Protein AF-A0A6F8ZIN2-F1 (afdb_monomer_lite)

Organism: NCBI:txid2707344

Foldseek 3Di:
DDDDPPWDKFWQFLVLLVLQLVLLVVCCVQCVPDVLSVVSVVVNVPDDPPGTDIDTPVRLVSLLVSLCVSLVCLCPGPPDDNVSSVSSNVSSVVSVCSRVVSDPPDDPPPPPDDDDDDD

Secondary structure (DSSP, 8-state):
-EEETTEEEEEEEHHHHHHHHHHHHHHTTTSTT-HHHHHHHHHHHT--TTSEEEEEHHHHHHHHHHHHHHHHHHHH-TTS-HHHHHHHHHHHHHHHHHHHHSS--------S-------

pLDDT: mean 76.66, std 15.25, range [34.97, 92.62]

Radius of gyration: 17.79 Å; chains: 1; bounding box: 47×36×5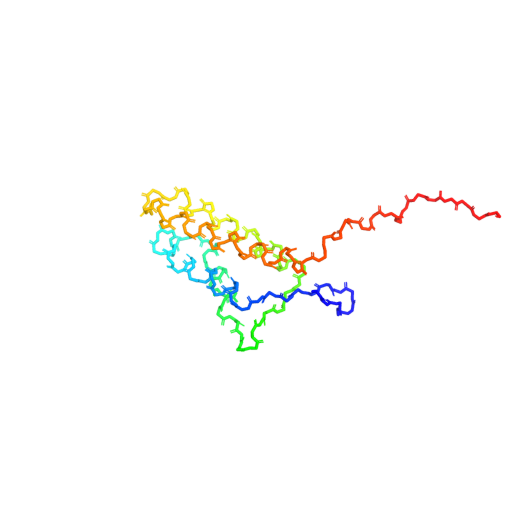8 Å

Sequence (119 aa):
MRWMGTERWWFVPASALRALGEASQILAPVIPKDPTVGRIRELTTGVDWHGSVCLRGRELEALILDAGELARLALASPRLEARSAASLAYQARQLLLVVMEDAPLWMPADADDASLPSS

Structure (mmCIF, N/CA/C/O backbone):
data_AF-A0A6F8ZIN2-F1
#
_entry.id   AF-A0A6F8ZIN2-F1
#
loop_
_atom_site.group_PDB
_atom_site.id
_atom_site.type_symbol
_atom_site.label_atom_id
_atom_site.label_alt_id
_atom_site.label_comp_id
_atom_site.label_asym_id
_atom_site.label_entity_id
_atom_site.label_seq_id
_atom_site.pdbx_PDB_ins_code
_atom_site.Cartn_x
_atom_site.Cartn_y
_atom_site.Cartn_z
_atom_site.occupancy
_atom_site.B_iso_or_equiv
_atom_site.auth_seq_id
_atom_site.auth_comp_id
_atom_site.auth_asym_id
_atom_site.auth_atom_id
_atom_site.pdbx_PDB_model_num
ATOM 1 N N . MET A 1 1 ? -3.662 -11.296 -13.334 1.00 65.56 1 MET A N 1
ATOM 2 C CA . MET A 1 1 ? -5.142 -11.211 -13.207 1.00 65.56 1 MET A CA 1
ATOM 3 C C . MET A 1 1 ? -5.806 -12.559 -13.510 1.00 65.56 1 MET A C 1
ATOM 5 O O . MET A 1 1 ? -5.330 -13.257 -14.399 1.00 65.56 1 MET A O 1
ATOM 9 N N . ARG A 1 2 ? -6.899 -12.925 -12.820 1.00 67.31 2 ARG A N 1
ATOM 10 C CA . ARG A 1 2 ? -7.820 -14.016 -13.214 1.00 67.31 2 ARG A CA 1
ATOM 11 C C . ARG A 1 2 ? -9.278 -13.564 -13.085 1.00 67.31 2 ARG A C 1
ATOM 13 O O . ARG A 1 2 ? -9.599 -12.769 -12.206 1.00 67.31 2 ARG A O 1
ATOM 20 N N . TRP A 1 3 ? -10.148 -14.086 -13.942 1.00 70.94 3 TRP A N 1
ATOM 21 C CA . TRP A 1 3 ? -11.597 -13.910 -13.831 1.00 70.94 3 TRP A CA 1
ATOM 22 C C . TRP A 1 3 ? -12.196 -15.048 -12.999 1.00 70.94 3 TRP A C 1
ATOM 24 O O . TRP A 1 3 ? -11.874 -16.213 -13.237 1.00 70.94 3 TRP A O 1
ATOM 34 N N . MET A 1 4 ? -13.055 -14.718 -12.031 1.00 66.12 4 MET A N 1
ATOM 35 C CA . MET A 1 4 ? -13.861 -15.690 -11.279 1.00 66.12 4 MET A CA 1
ATOM 36 C C . MET A 1 4 ? -15.317 -15.215 -11.297 1.00 66.12 4 MET A C 1
ATOM 38 O O . MET A 1 4 ? -15.697 -14.314 -10.553 1.00 66.12 4 MET A O 1
ATOM 42 N N . GLY A 1 5 ? -16.119 -15.777 -12.206 1.00 80.81 5 GLY A N 1
ATOM 43 C CA . GLY A 1 5 ? -17.447 -15.244 -12.523 1.00 80.81 5 GLY A CA 1
ATOM 44 C C . GLY A 1 5 ? -17.349 -13.901 -13.256 1.00 80.81 5 GLY A C 1
ATOM 45 O O . GLY A 1 5 ? -16.582 -13.774 -14.208 1.00 80.81 5 GLY A O 1
ATOM 46 N N . THR A 1 6 ? -18.108 -12.901 -12.803 1.00 78.56 6 THR A N 1
ATOM 47 C CA . THR A 1 6 ? -18.065 -11.519 -13.321 1.00 78.56 6 THR A CA 1
ATOM 48 C C . THR A 1 6 ? -17.028 -10.642 -12.613 1.00 78.56 6 THR A C 1
ATOM 50 O O . THR A 1 6 ? -16.819 -9.493 -13.002 1.00 78.56 6 THR A O 1
ATOM 53 N N . GLU A 1 7 ? -16.367 -11.160 -11.573 1.00 70.81 7 GLU A N 1
ATOM 54 C CA . GLU A 1 7 ? -15.404 -10.399 -10.783 1.00 70.81 7 GLU A CA 1
ATOM 55 C C . GLU A 1 7 ? -13.967 -10.600 -11.286 1.00 70.81 7 GLU A C 1
ATOM 57 O O . GLU A 1 7 ? -13.516 -11.716 -11.575 1.00 70.81 7 GLU A O 1
ATOM 62 N N . ARG A 1 8 ? -13.221 -9.489 -11.343 1.00 75.31 8 ARG A N 1
ATOM 63 C CA . ARG A 1 8 ? -11.786 -9.472 -11.648 1.00 75.31 8 ARG A CA 1
ATOM 64 C C . ARG A 1 8 ? -10.970 -9.604 -10.373 1.00 75.31 8 ARG A C 1
ATOM 66 O O . ARG A 1 8 ? -11.117 -8.792 -9.454 1.00 75.31 8 ARG A O 1
A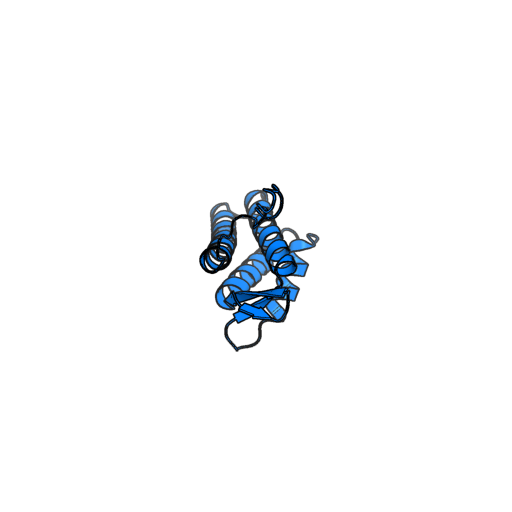TOM 73 N N . TRP A 1 9 ? -10.065 -10.574 -10.385 1.00 80.75 9 TRP A N 1
ATOM 74 C CA . TRP A 1 9 ? -9.168 -10.871 -9.283 1.00 80.75 9 TRP A CA 1
ATOM 75 C C . TRP A 1 9 ? -7.703 -10.677 -9.662 1.00 80.75 9 TRP A C 1
ATOM 77 O O . TRP A 1 9 ? -7.251 -10.965 -10.780 1.00 80.75 9 TRP A O 1
ATOM 87 N N . TRP A 1 10 ? -6.957 -10.189 -8.687 1.00 82.75 10 TRP A N 1
ATOM 88 C CA . TRP A 1 10 ? -5.620 -9.652 -8.826 1.00 82.75 10 TRP A CA 1
ATOM 89 C C . TRP A 1 10 ? -4.687 -10.355 -7.864 1.00 82.75 10 TRP A C 1
ATOM 91 O O . TRP A 1 10 ? -4.959 -10.407 -6.672 1.00 82.75 10 TRP A O 1
ATOM 101 N N . PHE A 1 11 ? -3.597 -10.903 -8.389 1.00 82.38 11 PHE A N 1
ATOM 102 C CA . PHE A 1 11 ? -2.595 -11.574 -7.573 1.00 82.38 11 PHE A CA 1
ATOM 103 C C . PHE A 1 11 ? -1.517 -10.558 -7.248 1.00 82.38 11 PHE A C 1
ATOM 105 O O . PHE A 1 11 ? -0.748 -10.185 -8.127 1.00 82.38 11 PHE A O 1
ATOM 112 N N . VAL A 1 12 ? -1.489 -10.098 -6.004 1.00 82.00 12 VAL A N 1
ATOM 113 C CA . VAL A 1 12 ? -0.441 -9.207 -5.515 1.00 82.00 12 VAL A CA 1
ATOM 114 C C . VAL A 1 12 ? 0.638 -10.063 -4.860 1.00 82.00 12 VAL A C 1
ATOM 116 O O . VAL A 1 12 ? 0.320 -10.789 -3.913 1.00 82.00 12 VAL A O 1
ATOM 119 N N . PRO A 1 13 ? 1.899 -10.005 -5.319 1.00 81.81 13 PRO A N 1
ATOM 120 C CA . PRO A 1 13 ? 2.975 -10.769 -4.707 1.00 81.81 13 PRO A CA 1
ATOM 121 C C . PRO A 1 13 ? 3.126 -10.445 -3.219 1.00 81.81 13 PRO A C 1
ATOM 123 O O . PRO A 1 13 ? 3.138 -9.281 -2.808 1.00 81.81 13 PRO A O 1
ATOM 126 N N . ALA A 1 14 ? 3.308 -11.482 -2.403 1.00 81.25 14 ALA A N 1
ATOM 127 C CA . ALA A 1 14 ? 3.524 -11.351 -0.965 1.00 81.25 14 ALA A CA 1
ATOM 128 C C . ALA A 1 14 ? 4.743 -10.475 -0.646 1.00 81.25 14 ALA A C 1
ATOM 130 O O . ALA A 1 14 ? 4.742 -9.763 0.353 1.00 81.25 14 ALA A O 1
ATOM 131 N N . SER A 1 15 ? 5.774 -10.496 -1.496 1.00 82.50 15 SER A N 1
ATOM 132 C CA . SER A 1 15 ? 6.950 -9.626 -1.379 1.00 82.50 15 SER A CA 1
ATOM 133 C C . SER A 1 15 ? 6.585 -8.143 -1.446 1.00 82.50 15 SER A C 1
AT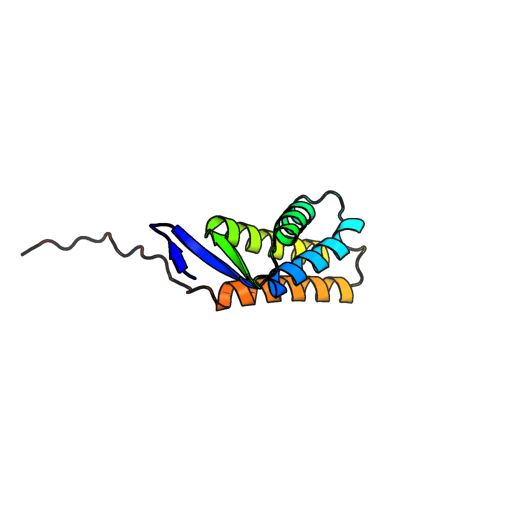OM 135 O O . SER A 1 15 ? 7.096 -7.346 -0.663 1.00 82.50 15 SER A O 1
ATOM 137 N N . ALA A 1 16 ? 5.664 -7.782 -2.335 1.00 81.81 16 ALA A N 1
ATOM 138 C CA . ALA A 1 16 ? 5.235 -6.408 -2.526 1.00 81.81 16 ALA A CA 1
ATOM 139 C C . ALA A 1 16 ? 4.353 -5.934 -1.353 1.00 81.81 16 ALA A C 1
ATOM 141 O O . ALA A 1 16 ? 4.496 -4.810 -0.872 1.00 81.81 16 ALA A O 1
ATOM 142 N N . LEU A 1 17 ? 3.512 -6.824 -0.813 1.00 83.06 17 LEU A N 1
ATOM 143 C CA . LEU A 1 17 ? 2.752 -6.561 0.414 1.00 83.06 17 LEU A CA 1
ATOM 144 C C . LEU A 1 17 ? 3.659 -6.453 1.647 1.00 83.06 17 LEU A C 1
ATOM 146 O O . LEU A 1 17 ? 3.479 -5.552 2.460 1.00 83.06 17 LEU A O 1
ATOM 150 N N . ARG A 1 18 ? 4.680 -7.307 1.778 1.00 82.19 18 ARG A N 1
ATOM 151 C CA . ARG A 1 18 ? 5.665 -7.210 2.870 1.00 82.19 18 ARG A CA 1
ATOM 152 C C . ARG A 1 18 ? 6.406 -5.878 2.856 1.00 82.19 18 ARG A C 1
ATOM 154 O O . ARG A 1 18 ? 6.512 -5.263 3.910 1.00 82.19 18 ARG A O 1
ATOM 161 N N . ALA A 1 19 ? 6.826 -5.400 1.683 1.00 83.69 19 ALA A N 1
ATOM 162 C CA . ALA A 1 19 ? 7.471 -4.093 1.554 1.00 83.69 19 ALA A CA 1
ATOM 163 C C . ALA A 1 19 ? 6.580 -2.950 2.080 1.00 83.69 19 ALA A C 1
ATOM 165 O O . ALA A 1 19 ? 7.063 -2.061 2.778 1.00 83.69 19 ALA A O 1
ATOM 166 N N . LEU A 1 20 ? 5.266 -2.996 1.828 1.00 84.62 20 LEU A N 1
ATOM 167 C CA . LEU A 1 20 ? 4.330 -2.047 2.441 1.00 84.62 20 LEU A CA 1
ATOM 168 C C . LEU A 1 20 ? 4.176 -2.225 3.948 1.00 84.62 20 LEU A C 1
ATOM 170 O O . LEU A 1 20 ? 4.066 -1.235 4.670 1.00 84.62 20 LEU A O 1
ATOM 174 N N . GLY A 1 21 ? 4.120 -3.468 4.423 1.00 86.44 21 GLY A N 1
ATOM 175 C CA . GLY A 1 21 ? 4.024 -3.766 5.849 1.00 86.44 21 GLY A CA 1
ATOM 176 C C . GLY A 1 21 ? 5.223 -3.206 6.614 1.00 86.44 21 GLY A C 1
ATOM 177 O O . GLY A 1 21 ? 5.049 -2.558 7.644 1.00 86.44 21 GLY A O 1
ATOM 178 N N . GLU A 1 22 ? 6.428 -3.381 6.073 1.00 85.88 22 GLU A N 1
ATOM 179 C CA . GLU A 1 22 ? 7.670 -2.806 6.601 1.00 85.88 22 GLU A CA 1
ATOM 180 C C . GLU A 1 22 ? 7.635 -1.273 6.575 1.00 85.88 22 GLU A C 1
ATOM 182 O O . GLU A 1 22 ? 7.909 -0.629 7.592 1.00 85.88 22 GLU A O 1
ATOM 187 N N . ALA A 1 23 ? 7.218 -0.678 5.454 1.00 84.50 23 ALA A N 1
ATOM 188 C CA . ALA A 1 23 ? 7.098 0.772 5.342 1.00 84.50 23 ALA A CA 1
ATOM 189 C C . ALA A 1 23 ? 6.102 1.358 6.360 1.00 84.50 23 ALA A C 1
ATOM 191 O O . ALA A 1 23 ? 6.385 2.365 7.016 1.00 84.50 23 ALA A O 1
ATOM 192 N N . SER A 1 24 ? 4.961 0.690 6.547 1.00 87.12 24 SER A N 1
ATOM 193 C CA . SER A 1 24 ? 3.953 1.039 7.550 1.00 87.12 24 SER A CA 1
ATOM 194 C C . SER A 1 24 ? 4.505 0.940 8.977 1.00 87.12 24 SER A C 1
ATOM 196 O O . SER A 1 24 ? 4.294 1.849 9.779 1.00 87.12 24 SER A O 1
ATOM 198 N N . GLN A 1 25 ? 5.285 -0.097 9.303 1.00 87.31 25 GLN A N 1
ATOM 199 C CA . GLN A 1 25 ? 5.901 -0.249 10.630 1.00 87.31 25 GLN A CA 1
ATOM 200 C C . GLN A 1 25 ? 6.901 0.865 10.957 1.00 87.31 25 GLN A C 1
ATOM 202 O O . GLN A 1 25 ? 6.942 1.330 12.097 1.00 87.31 25 GLN A O 1
ATOM 207 N N . ILE A 1 26 ? 7.671 1.325 9.968 1.00 86.56 26 ILE A N 1
ATOM 208 C CA . ILE A 1 26 ? 8.600 2.452 10.133 1.00 86.56 26 ILE A CA 1
ATOM 209 C C . ILE A 1 26 ? 7.829 3.767 10.345 1.00 86.56 26 ILE A C 1
ATOM 211 O O . ILE A 1 26 ? 8.250 4.613 11.136 1.00 86.56 26 ILE A O 1
ATOM 215 N N . LEU A 1 27 ? 6.684 3.936 9.675 1.00 85.38 27 LEU A N 1
ATOM 216 C CA . LEU A 1 27 ? 5.841 5.130 9.788 1.00 85.38 27 LEU A CA 1
ATOM 217 C C . LEU A 1 27 ? 4.973 5.164 11.049 1.00 85.38 27 LEU A C 1
ATOM 219 O O . LEU A 1 27 ? 4.718 6.247 11.579 1.00 85.38 27 LEU A O 1
ATOM 223 N N . ALA A 1 28 ? 4.549 4.009 11.560 1.00 87.88 28 ALA A N 1
ATOM 224 C CA . ALA A 1 28 ? 3.666 3.886 12.715 1.00 87.88 28 ALA A CA 1
ATOM 225 C C . ALA A 1 28 ? 4.085 4.717 13.949 1.00 87.88 28 ALA A C 1
ATOM 227 O O . ALA A 1 28 ? 3.228 5.414 14.490 1.00 87.88 28 ALA A O 1
ATOM 228 N N . PRO A 1 29 ? 5.355 4.736 14.406 1.00 87.81 29 PRO A N 1
ATOM 229 C CA . PRO A 1 29 ? 5.749 5.581 15.539 1.00 87.81 29 PRO A CA 1
ATOM 230 C C . PRO A 1 29 ? 5.736 7.084 15.212 1.00 87.81 29 PRO A C 1
ATOM 232 O O . PRO A 1 29 ? 5.670 7.915 16.118 1.00 87.81 29 PRO A O 1
ATOM 235 N N . VAL A 1 30 ? 5.797 7.451 13.931 1.00 86.50 30 VAL A N 1
ATOM 236 C CA . VAL A 1 30 ? 5.890 8.843 13.475 1.00 86.50 30 VAL A CA 1
ATOM 237 C C . VAL A 1 30 ? 4.510 9.476 13.293 1.00 86.50 30 VAL A C 1
ATOM 239 O O . VAL A 1 30 ? 4.311 10.634 13.678 1.00 86.50 30 VAL A O 1
ATOM 242 N N . ILE A 1 31 ? 3.562 8.700 12.762 1.00 83.50 31 ILE A N 1
ATOM 243 C CA . ILE A 1 31 ? 2.173 9.087 12.474 1.00 83.50 31 ILE A CA 1
ATOM 244 C C . ILE A 1 31 ? 1.168 8.052 13.030 1.00 83.50 31 ILE A C 1
ATOM 246 O O . ILE A 1 31 ? 0.371 7.480 12.290 1.00 83.50 31 ILE A O 1
ATOM 250 N N . PRO A 1 32 ? 1.145 7.814 14.355 1.00 77.62 32 PRO A N 1
ATOM 251 C CA . PRO A 1 32 ? 0.439 6.678 14.968 1.00 77.62 32 PRO A CA 1
ATOM 252 C C . PRO A 1 32 ? -1.090 6.708 14.862 1.00 77.62 32 PRO A C 1
ATOM 254 O O . PRO A 1 32 ? -1.744 5.727 15.202 1.00 77.62 32 PRO A O 1
ATOM 257 N N . LYS A 1 33 ? -1.676 7.835 14.450 1.00 85.19 33 LYS A N 1
ATOM 258 C CA . LYS A 1 33 ? -3.132 8.011 14.337 1.00 85.19 33 LYS A CA 1
ATOM 259 C C . LYS A 1 33 ? -3.640 7.904 12.902 1.00 85.19 33 LYS A C 1
ATOM 261 O O . LYS A 1 33 ? -4.836 8.077 12.689 1.00 85.19 33 LYS A O 1
ATOM 266 N N . ASP A 1 34 ? -2.755 7.671 11.934 1.00 87.25 34 ASP A N 1
ATOM 267 C CA . ASP A 1 34 ? -3.168 7.599 10.541 1.00 87.25 34 ASP A CA 1
ATOM 268 C C . ASP A 1 34 ? -3.852 6.249 10.241 1.00 87.25 34 ASP A C 1
ATOM 270 O O . ASP A 1 34 ? -3.253 5.191 10.467 1.00 87.25 34 ASP A O 1
ATOM 274 N N . PRO A 1 35 ? -5.104 6.246 9.749 1.00 86.56 35 PRO A N 1
ATOM 275 C CA . PRO A 1 35 ? -5.841 5.011 9.486 1.00 86.56 35 PRO A CA 1
ATOM 276 C C . PRO A 1 35 ? -5.220 4.172 8.359 1.00 86.56 35 PRO A C 1
ATOM 278 O O . PRO A 1 35 ? -5.379 2.951 8.360 1.00 86.56 35 PRO A O 1
ATOM 281 N N . THR A 1 36 ? -4.481 4.790 7.433 1.00 87.62 36 THR A N 1
ATOM 282 C CA . THR A 1 36 ? -3.805 4.118 6.309 1.00 87.62 36 THR A CA 1
ATOM 283 C C . THR A 1 36 ? -2.743 3.143 6.813 1.00 87.62 36 THR A C 1
ATOM 285 O O . THR A 1 36 ? -2.647 2.010 6.338 1.00 87.62 36 THR A O 1
ATOM 288 N N . VAL A 1 37 ? -1.990 3.548 7.844 1.00 85.00 37 VAL A N 1
ATOM 289 C CA . VAL A 1 37 ? -0.979 2.712 8.513 1.00 85.00 37 VAL A CA 1
ATOM 290 C C . VAL A 1 37 ? -1.627 1.447 9.091 1.00 85.00 37 VAL A C 1
ATOM 292 O O . VAL A 1 37 ? -1.110 0.342 8.898 1.00 85.00 37 VAL A O 1
ATOM 295 N N . GLY A 1 38 ? -2.781 1.594 9.755 1.00 85.31 38 GLY A N 1
ATOM 296 C CA . GLY A 1 38 ? -3.550 0.486 10.331 1.00 85.31 38 GLY A CA 1
ATOM 297 C C . GLY A 1 38 ? -4.078 -0.487 9.275 1.00 85.31 38 GLY A C 1
ATOM 298 O O . GLY A 1 38 ? -3.813 -1.686 9.369 1.00 85.31 38 GLY A O 1
ATOM 299 N N . ARG A 1 39 ? -4.735 0.029 8.227 1.00 86.38 39 ARG A N 1
ATOM 300 C CA . ARG A 1 39 ? -5.288 -0.791 7.133 1.00 86.38 39 ARG A CA 1
ATOM 301 C C . ARG A 1 39 ? -4.220 -1.606 6.407 1.00 86.38 39 ARG A C 1
ATOM 303 O O . ARG A 1 39 ? -4.405 -2.801 6.185 1.00 86.38 39 ARG A O 1
ATOM 310 N N . ILE A 1 40 ? -3.077 -0.995 6.087 1.00 85.12 40 ILE A N 1
ATOM 311 C CA . ILE A 1 40 ? -1.969 -1.705 5.428 1.00 85.12 40 ILE A CA 1
ATOM 312 C C . ILE A 1 40 ? -1.390 -2.790 6.336 1.00 85.12 40 ILE A C 1
ATOM 314 O O . ILE A 1 40 ? -1.053 -3.881 5.871 1.00 85.12 40 ILE A O 1
ATOM 318 N N . ARG A 1 41 ? -1.301 -2.538 7.643 1.00 83.56 41 ARG A N 1
ATOM 319 C CA . ARG A 1 41 ? -0.842 -3.553 8.594 1.00 83.56 41 ARG A CA 1
ATOM 320 C C . ARG A 1 41 ? -1.799 -4.746 8.650 1.00 83.56 41 ARG A C 1
ATOM 322 O O . ARG A 1 41 ? -1.341 -5.881 8.594 1.00 83.56 41 ARG A O 1
ATOM 329 N N . GLU A 1 42 ? -3.104 -4.510 8.719 1.00 85.00 42 GLU A N 1
ATOM 330 C CA . GLU A 1 42 ? -4.109 -5.583 8.716 1.00 85.00 42 GLU A CA 1
ATOM 331 C C . GLU A 1 42 ? -4.039 -6.413 7.428 1.00 85.00 42 GLU A C 1
ATOM 333 O O . GLU A 1 42 ? -3.936 -7.642 7.482 1.00 85.00 42 GLU A O 1
ATOM 338 N N . LEU A 1 43 ? -3.975 -5.744 6.273 1.00 78.81 43 LEU A N 1
ATOM 339 C CA . LEU A 1 43 ? -3.871 -6.402 4.971 1.00 78.81 43 LEU A CA 1
ATOM 340 C C . LEU A 1 43 ? -2.619 -7.287 4.862 1.00 78.81 43 LEU A C 1
ATOM 342 O O . LEU A 1 43 ? -2.666 -8.381 4.304 1.00 78.81 43 LEU A O 1
ATOM 346 N N . THR A 1 44 ? -1.497 -6.832 5.420 1.00 77.38 44 THR A N 1
ATOM 347 C CA . THR A 1 44 ? -0.216 -7.553 5.353 1.00 77.38 44 THR A CA 1
ATOM 348 C C . THR A 1 44 ? -0.111 -8.695 6.360 1.00 77.38 44 THR A C 1
ATOM 350 O O . THR A 1 44 ? 0.595 -9.668 6.100 1.00 77.38 44 THR A O 1
ATOM 353 N N . THR A 1 45 ? -0.854 -8.643 7.470 1.00 74.06 45 THR A N 1
ATOM 354 C CA . THR A 1 45 ? -0.953 -9.771 8.416 1.00 74.06 45 THR A CA 1
ATOM 355 C C . THR A 1 45 ? -1.751 -10.959 7.876 1.00 74.06 45 THR A C 1
ATOM 357 O O . THR A 1 45 ? -1.567 -12.072 8.360 1.00 74.06 45 THR A O 1
ATOM 360 N N . GLY A 1 46 ? -2.596 -10.743 6.862 1.00 65.62 46 GLY A N 1
ATOM 361 C CA . GLY A 1 46 ? -3.379 -11.791 6.199 1.00 65.62 46 GLY A CA 1
ATOM 362 C C . GLY A 1 46 ? -2.649 -12.535 5.075 1.00 65.62 46 GLY A C 1
ATOM 363 O O . GLY A 1 46 ? -3.259 -13.380 4.430 1.00 65.62 46 GLY A O 1
ATOM 364 N N . VAL A 1 47 ? -1.375 -12.222 4.812 1.00 67.81 47 VAL A N 1
ATOM 365 C CA . VAL A 1 47 ? -0.592 -12.847 3.735 1.00 67.81 47 VAL A CA 1
ATOM 366 C C . VAL A 1 47 ? -0.135 -14.240 4.174 1.00 67.81 47 VAL A C 1
ATOM 368 O O . VAL A 1 47 ? 0.832 -14.389 4.926 1.00 67.81 47 VAL A O 1
ATOM 371 N N . ASP A 1 48 ? -0.813 -15.274 3.693 1.00 58.25 48 ASP A N 1
ATOM 372 C CA . ASP A 1 48 ? -0.414 -16.665 3.856 1.00 58.25 48 ASP A CA 1
ATOM 373 C C . ASP A 1 48 ? 0.785 -17.035 2.957 1.00 58.25 48 ASP A C 1
ATOM 375 O O . ASP A 1 48 ? 1.134 -16.374 1.977 1.00 58.25 48 ASP A O 1
ATOM 379 N N . TRP A 1 49 ? 1.495 -18.102 3.338 1.00 50.22 49 TRP A N 1
ATOM 380 C CA . TRP A 1 49 ? 2.827 -18.479 2.836 1.00 50.22 49 TRP A CA 1
ATOM 381 C C . TRP A 1 49 ? 2.878 -18.866 1.342 1.00 50.22 49 TRP A C 1
ATOM 383 O O . TRP A 1 49 ? 3.935 -19.252 0.849 1.00 50.22 49 TRP A O 1
ATOM 393 N N . HIS A 1 50 ? 1.761 -18.775 0.614 1.00 56.59 50 HIS A N 1
ATOM 394 C CA . HIS A 1 50 ? 1.619 -19.189 -0.790 1.00 56.59 50 HIS A CA 1
ATOM 395 C C . HIS A 1 50 ? 2.140 -18.150 -1.799 1.00 56.59 50 HIS A C 1
ATOM 397 O O . HIS A 1 50 ? 2.039 -18.344 -3.007 1.00 56.59 50 HIS A O 1
ATOM 403 N N . GLY A 1 51 ? 2.747 -17.063 -1.316 1.00 68.81 51 GLY A N 1
ATOM 404 C CA . GLY A 1 51 ? 3.551 -16.156 -2.137 1.00 68.81 51 GLY A CA 1
ATOM 405 C C . GLY A 1 51 ? 2.777 -15.037 -2.835 1.00 68.81 51 GLY A C 1
ATOM 406 O O . GLY A 1 51 ? 3.428 -14.140 -3.369 1.00 68.81 51 GLY A O 1
ATOM 407 N N . SER A 1 52 ? 1.440 -15.021 -2.760 1.00 75.00 52 SER A N 1
ATOM 408 C CA . SER A 1 52 ? 0.583 -13.955 -3.303 1.00 75.00 52 SER A CA 1
ATOM 409 C C . SER A 1 52 ? -0.742 -13.841 -2.544 1.00 75.00 52 SER A C 1
ATOM 411 O O . SER A 1 52 ? -1.254 -14.846 -2.062 1.00 75.00 52 SER A O 1
ATOM 413 N N . VAL A 1 53 ? -1.336 -12.644 -2.517 1.00 78.94 53 VAL A N 1
ATOM 414 C CA . VAL A 1 53 ? -2.714 -12.405 -2.051 1.00 78.94 53 VAL A CA 1
ATOM 415 C C . VAL A 1 53 ? -3.619 -12.127 -3.241 1.00 78.94 53 VAL A C 1
ATOM 417 O O . VAL A 1 53 ? -3.241 -11.407 -4.166 1.00 78.94 53 VAL A O 1
ATOM 420 N N . CYS A 1 54 ? -4.821 -12.697 -3.210 1.00 80.94 54 CYS A N 1
ATOM 421 C CA . CYS A 1 54 ? -5.842 -12.474 -4.222 1.00 80.94 54 CYS A CA 1
ATOM 422 C C . CYS A 1 54 ? -6.772 -11.334 -3.778 1.00 80.94 54 CYS A C 1
ATOM 424 O O . CYS A 1 54 ? -7.462 -11.469 -2.770 1.00 80.94 54 CYS A O 1
ATOM 426 N N . LEU A 1 55 ? -6.797 -10.227 -4.521 1.00 82.50 55 LEU A N 1
ATOM 427 C CA . LEU A 1 55 ? -7.637 -9.056 -4.249 1.00 82.50 55 LEU A CA 1
ATOM 428 C C . LEU A 1 55 ? -8.653 -8.839 -5.369 1.00 82.50 55 LEU A C 1
ATOM 430 O O . LEU A 1 55 ? -8.348 -9.043 -6.548 1.00 82.50 55 LEU A O 1
ATOM 434 N N . ARG A 1 56 ? -9.851 -8.362 -5.033 1.00 84.81 56 ARG A N 1
ATOM 435 C CA . ARG A 1 56 ? -10.809 -7.848 -6.024 1.00 84.81 56 ARG A CA 1
ATOM 436 C C . ARG A 1 56 ? -10.370 -6.482 -6.540 1.00 84.81 56 ARG A C 1
ATOM 438 O O . ARG A 1 56 ? -9.626 -5.771 -5.874 1.00 84.81 56 ARG A O 1
ATOM 445 N N . GLY A 1 57 ? -10.895 -6.065 -7.695 1.00 83.00 57 GLY A N 1
ATOM 446 C CA . GLY A 1 57 ? -10.562 -4.763 -8.302 1.00 83.00 57 GLY A CA 1
ATOM 447 C C . GLY A 1 57 ? -10.659 -3.566 -7.341 1.00 83.00 57 GLY A C 1
ATOM 448 O O . GLY A 1 57 ? -9.712 -2.798 -7.238 1.00 83.00 57 GLY A O 1
ATOM 449 N N . ARG A 1 58 ? -11.747 -3.460 -6.564 1.00 84.31 58 ARG A N 1
ATOM 450 C CA . ARG A 1 58 ? -11.925 -2.385 -5.565 1.00 84.31 58 ARG A CA 1
ATOM 451 C C . ARG A 1 58 ? -10.936 -2.452 -4.393 1.00 84.31 58 ARG A C 1
ATOM 453 O O . ARG A 1 58 ? -10.561 -1.431 -3.835 1.00 84.31 58 ARG A O 1
ATOM 460 N N . GLU A 1 59 ? -10.538 -3.662 -3.998 1.00 85.56 59 GLU A N 1
ATOM 461 C CA . GLU A 1 59 ? -9.580 -3.888 -2.907 1.00 85.56 59 GLU A CA 1
ATOM 462 C C . GLU A 1 59 ? -8.164 -3.542 -3.380 1.00 85.56 59 GLU A C 1
ATOM 464 O O . GLU A 1 59 ? -7.386 -2.954 -2.634 1.00 85.56 59 GLU A O 1
ATOM 469 N N . LEU A 1 60 ? -7.860 -3.835 -4.648 1.00 84.25 60 LEU A N 1
ATOM 470 C CA . LEU A 1 60 ? -6.621 -3.421 -5.292 1.00 84.25 60 LEU A CA 1
ATOM 471 C C . LEU A 1 60 ? -6.516 -1.896 -5.416 1.00 84.25 60 LEU A C 1
ATOM 473 O O . LEU A 1 60 ? -5.468 -1.328 -5.127 1.00 84.25 60 LEU A O 1
ATOM 477 N N . GLU A 1 61 ? -7.594 -1.231 -5.828 1.00 85.75 61 GLU A N 1
ATOM 478 C CA . GLU A 1 61 ? -7.640 0.230 -5.928 1.00 85.75 61 GLU A CA 1
ATOM 479 C C . GLU A 1 61 ? -7.419 0.893 -4.563 1.00 85.75 61 GLU A C 1
ATOM 481 O O . GLU A 1 61 ? -6.589 1.793 -4.440 1.00 85.75 61 GLU A O 1
ATOM 486 N N . ALA A 1 62 ? -8.084 0.391 -3.517 1.00 87.12 62 ALA A N 1
ATOM 487 C CA . ALA A 1 62 ? -7.865 0.856 -2.151 1.00 87.12 62 ALA A CA 1
ATOM 488 C C . ALA A 1 62 ? -6.404 0.666 -1.706 1.00 87.12 62 ALA A C 1
ATOM 490 O O . ALA A 1 62 ? -5.817 1.581 -1.135 1.00 87.12 62 ALA A O 1
ATOM 491 N N . LEU A 1 63 ? -5.789 -0.478 -2.028 1.00 86.62 63 LEU A N 1
ATOM 492 C CA . LEU A 1 63 ? -4.374 -0.734 -1.746 1.00 86.62 63 LEU A CA 1
ATOM 493 C C . LEU A 1 63 ? -3.445 0.257 -2.465 1.00 86.62 63 LEU A C 1
ATOM 495 O O . LEU A 1 63 ? -2.477 0.731 -1.871 1.00 86.62 63 LEU A O 1
ATOM 499 N N . ILE A 1 64 ? -3.730 0.579 -3.729 1.00 87.31 64 ILE A N 1
ATOM 500 C CA . ILE A 1 64 ? -2.962 1.553 -4.517 1.00 87.31 64 ILE A CA 1
ATOM 501 C C . ILE A 1 64 ? -3.037 2.945 -3.881 1.00 87.31 64 ILE A C 1
ATOM 503 O O . ILE A 1 64 ? -2.010 3.608 -3.709 1.00 87.31 64 ILE A O 1
ATOM 507 N N . LEU A 1 65 ? -4.241 3.376 -3.501 1.00 89.81 65 LEU A N 1
ATOM 508 C CA . LEU A 1 65 ? -4.456 4.667 -2.850 1.00 89.81 65 LEU A CA 1
ATOM 509 C C . LEU A 1 65 ? -3.759 4.728 -1.486 1.00 89.81 65 LEU A C 1
ATOM 511 O O . LEU A 1 65 ? -3.049 5.695 -1.210 1.00 89.81 65 LEU A O 1
ATOM 515 N N . ASP A 1 66 ? -3.882 3.675 -0.676 1.00 90.56 66 ASP A N 1
ATOM 516 C CA . ASP A 1 66 ? -3.236 3.590 0.635 1.00 90.56 66 ASP A CA 1
ATOM 517 C C . ASP A 1 66 ? -1.695 3.586 0.511 1.00 90.56 66 ASP A C 1
ATOM 519 O O . ASP A 1 66 ? -1.001 4.249 1.286 1.00 90.56 66 ASP A O 1
ATOM 523 N N . ALA A 1 67 ? -1.130 2.910 -0.498 1.00 89.25 67 ALA A N 1
ATOM 524 C CA . ALA A 1 67 ? 0.310 2.934 -0.773 1.00 89.25 67 ALA A CA 1
ATOM 525 C C . ALA A 1 67 ? 0.806 4.336 -1.175 1.00 89.25 67 ALA A C 1
ATOM 527 O O . ALA A 1 67 ? 1.844 4.797 -0.688 1.00 89.25 67 ALA A O 1
ATOM 528 N N . GLY A 1 68 ? 0.059 5.029 -2.042 1.00 89.88 68 GLY A N 1
ATOM 529 C CA . GLY A 1 68 ? 0.356 6.409 -2.429 1.00 89.88 68 GLY A CA 1
ATOM 530 C C . GLY A 1 68 ? 0.284 7.375 -1.245 1.00 89.88 68 GLY A C 1
ATOM 531 O O . GLY A 1 68 ? 1.155 8.235 -1.086 1.00 89.88 68 GLY A O 1
ATOM 532 N N . GLU A 1 69 ? -0.704 7.192 -0.371 1.00 91.75 69 GLU A N 1
ATOM 533 C CA . GLU A 1 69 ? -0.871 7.989 0.841 1.00 91.75 69 GLU A CA 1
ATOM 534 C C . GLU A 1 69 ? 0.271 7.756 1.844 1.00 91.75 69 GLU A C 1
ATOM 536 O O . GLU A 1 69 ? 0.831 8.730 2.348 1.00 91.75 69 GLU A O 1
ATOM 541 N N . LEU A 1 70 ? 0.728 6.514 2.059 1.00 88.12 70 LEU A N 1
ATOM 542 C CA . LEU A 1 70 ? 1.928 6.260 2.874 1.00 88.12 70 LEU A CA 1
ATOM 543 C C . LEU A 1 70 ? 3.176 6.951 2.314 1.00 88.12 70 LEU A C 1
ATOM 545 O O . LEU A 1 70 ? 3.947 7.531 3.082 1.00 88.12 70 LEU A O 1
ATOM 549 N N . ALA A 1 71 ? 3.382 6.916 0.993 1.00 90.25 71 ALA A N 1
ATOM 550 C CA . ALA A 1 71 ? 4.506 7.605 0.360 1.00 90.25 71 ALA A CA 1
ATOM 551 C C . ALA A 1 71 ? 4.429 9.121 0.589 1.00 90.25 71 ALA A C 1
ATOM 553 O O . ALA A 1 71 ? 5.427 9.755 0.947 1.00 90.25 71 ALA A O 1
ATOM 554 N N . ARG A 1 72 ? 3.231 9.699 0.438 1.00 91.81 72 ARG A N 1
ATOM 555 C CA . ARG A 1 72 ? 2.974 11.119 0.695 1.00 91.81 72 ARG A CA 1
ATOM 556 C C . ARG A 1 72 ? 3.260 11.482 2.152 1.00 91.81 72 ARG A C 1
ATOM 558 O O . ARG A 1 72 ? 3.945 12.472 2.406 1.00 91.81 72 ARG A O 1
ATOM 565 N N . LEU A 1 73 ? 2.771 10.685 3.098 1.00 89.19 73 LEU A N 1
ATOM 566 C CA . LEU A 1 73 ? 2.972 10.898 4.531 1.00 89.19 73 LEU A CA 1
ATOM 567 C C . LEU A 1 73 ? 4.445 10.769 4.936 1.00 89.19 73 LEU A C 1
ATOM 569 O O . LEU A 1 73 ? 4.928 11.575 5.730 1.00 89.19 73 LEU A O 1
ATOM 573 N N . ALA A 1 74 ? 5.174 9.809 4.361 1.00 88.94 74 ALA A N 1
ATOM 574 C CA . ALA A 1 74 ? 6.609 9.671 4.581 1.00 88.94 74 ALA A CA 1
ATOM 575 C C . ALA A 1 74 ? 7.369 10.930 4.138 1.00 88.94 74 ALA A C 1
ATOM 577 O O . ALA A 1 74 ? 8.165 11.470 4.903 1.00 88.94 74 ALA A O 1
ATOM 578 N N . LEU A 1 75 ? 7.089 11.430 2.932 1.00 90.69 75 LEU A N 1
ATOM 579 C CA . LEU A 1 75 ? 7.752 12.615 2.374 1.00 90.69 75 LEU A CA 1
ATOM 580 C C . LEU A 1 75 ? 7.377 13.915 3.095 1.00 90.69 75 LEU A C 1
ATOM 582 O O . LEU A 1 75 ? 8.204 14.817 3.199 1.00 90.69 75 LEU A O 1
ATOM 586 N N . ALA A 1 76 ? 6.144 14.020 3.590 1.00 91.12 76 ALA A N 1
ATOM 587 C CA . ALA A 1 76 ? 5.673 15.192 4.322 1.00 91.12 76 ALA A CA 1
ATOM 588 C C . ALA A 1 76 ? 6.112 15.206 5.796 1.00 91.12 76 ALA A C 1
ATOM 590 O O . ALA A 1 76 ? 5.940 16.223 6.469 1.00 91.12 76 ALA A O 1
ATOM 591 N N . SER A 1 77 ? 6.638 14.097 6.323 1.00 88.50 77 SER A N 1
ATOM 592 C CA . SER A 1 77 ? 6.971 13.987 7.739 1.00 88.50 77 SER A CA 1
ATOM 593 C C . SER A 1 77 ? 8.310 14.661 8.064 1.00 88.50 77 SER A C 1
ATOM 595 O O . SER A 1 77 ? 9.362 14.131 7.704 1.00 88.50 77 SER A O 1
ATOM 597 N N . PRO A 1 78 ? 8.326 15.758 8.847 1.00 89.62 78 PRO A N 1
ATOM 598 C CA . PRO A 1 78 ? 9.572 16.417 9.248 1.00 89.62 78 PRO A CA 1
ATOM 599 C C . PRO A 1 78 ? 10.363 15.610 10.289 1.00 89.62 78 PRO A C 1
ATOM 601 O O . PRO A 1 78 ? 11.478 15.975 10.645 1.00 89.62 78 PRO A O 1
ATOM 604 N N . ARG A 1 79 ? 9.767 14.537 10.825 1.00 89.88 79 ARG A N 1
ATOM 605 C CA . ARG A 1 79 ? 10.377 13.646 11.821 1.00 89.88 79 ARG A CA 1
ATOM 606 C C . ARG A 1 79 ? 11.169 12.506 11.186 1.00 89.88 79 ARG A C 1
ATOM 608 O O . ARG A 1 79 ? 11.864 11.795 11.904 1.00 89.88 79 ARG A O 1
ATOM 615 N N . LEU A 1 80 ? 11.030 12.299 9.878 1.00 89.81 80 LEU A N 1
ATOM 616 C CA . LEU A 1 80 ? 11.799 11.307 9.140 1.00 89.81 80 LEU A CA 1
ATOM 617 C C . LEU A 1 80 ? 12.999 11.973 8.487 1.00 89.81 8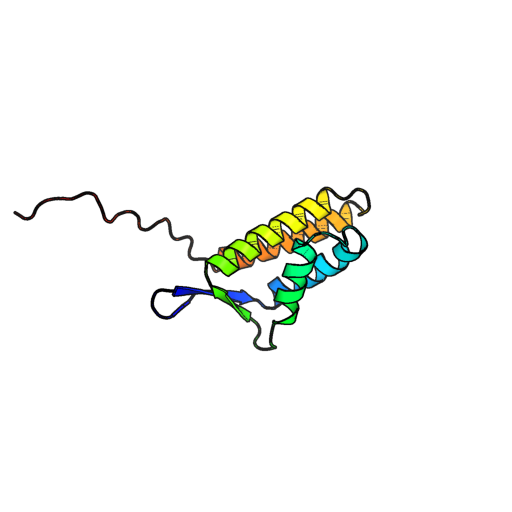0 LEU A C 1
ATOM 619 O O . LEU A 1 80 ? 12.897 13.041 7.889 1.00 89.81 80 LEU A O 1
ATOM 623 N N . GLU A 1 81 ? 14.138 11.294 8.541 1.00 92.62 81 GLU A N 1
ATOM 624 C CA . GLU A 1 81 ? 15.274 11.662 7.708 1.00 92.62 81 GLU A CA 1
ATOM 625 C C . GLU A 1 81 ? 14.885 11.567 6.228 1.00 92.62 81 GLU A C 1
ATOM 627 O O . GLU A 1 81 ? 14.237 10.602 5.809 1.00 92.62 81 GLU A O 1
ATOM 632 N N . ALA A 1 82 ? 15.330 12.528 5.413 1.00 86.88 82 ALA A N 1
ATOM 633 C CA . ALA A 1 82 ? 14.984 12.596 3.991 1.00 86.88 82 ALA A CA 1
ATOM 634 C C . ALA A 1 82 ? 15.312 11.297 3.230 1.00 86.88 82 ALA A C 1
ATOM 636 O O . ALA A 1 82 ? 14.558 10.879 2.353 1.00 86.88 82 ALA A O 1
ATOM 637 N N . ARG A 1 83 ? 16.409 10.615 3.595 1.00 89.69 83 ARG A N 1
ATOM 638 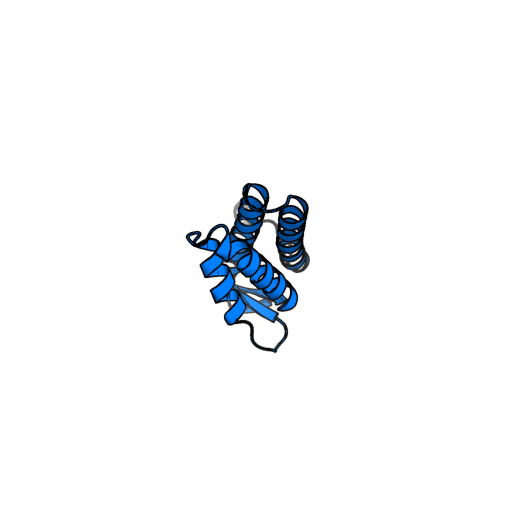C CA . ARG A 1 83 ? 16.794 9.322 3.007 1.00 89.69 83 ARG A CA 1
ATOM 639 C C . ARG A 1 83 ? 15.802 8.213 3.355 1.00 89.69 83 ARG A C 1
ATOM 641 O O . ARG A 1 83 ? 15.428 7.440 2.477 1.00 89.69 83 ARG A O 1
ATOM 648 N N . SER A 1 84 ? 15.369 8.146 4.611 1.00 87.56 84 SER A N 1
ATOM 649 C CA . SER A 1 84 ? 14.378 7.173 5.073 1.00 87.56 84 SER A CA 1
ATOM 650 C C . SER A 1 84 ? 13.021 7.435 4.423 1.00 87.56 84 SER A C 1
ATOM 652 O O . SER A 1 84 ? 12.425 6.511 3.879 1.00 87.56 84 SER A O 1
ATOM 654 N N . ALA A 1 85 ? 12.582 8.697 4.363 1.00 87.38 85 ALA A N 1
ATOM 655 C CA . ALA A 1 85 ? 11.359 9.093 3.664 1.00 87.38 85 ALA A CA 1
ATOM 656 C C . ALA A 1 85 ? 11.391 8.719 2.169 1.00 87.38 85 ALA A C 1
ATOM 658 O O . ALA A 1 85 ? 10.436 8.136 1.655 1.00 87.38 85 ALA A O 1
ATOM 659 N N . ALA A 1 86 ? 12.509 8.980 1.484 1.00 87.38 86 ALA A N 1
ATOM 660 C CA . ALA A 1 86 ? 12.692 8.604 0.084 1.00 87.38 86 ALA A CA 1
ATOM 661 C C . ALA A 1 86 ? 12.706 7.080 -0.121 1.00 87.38 86 ALA A C 1
ATOM 663 O O . ALA A 1 86 ? 12.104 6.587 -1.073 1.00 87.38 86 ALA A O 1
ATOM 664 N N . SER A 1 87 ? 13.347 6.325 0.778 1.00 89.62 87 SER A N 1
ATOM 665 C CA . SER A 1 87 ? 13.362 4.857 0.732 1.00 89.62 87 SER A CA 1
ATOM 666 C C . SER A 1 87 ? 11.960 4.269 0.906 1.00 89.62 87 SER A C 1
ATOM 668 O O . SER A 1 87 ? 11.586 3.350 0.180 1.00 89.62 87 SER A O 1
ATOM 670 N N . LEU A 1 88 ? 11.163 4.822 1.824 1.00 87.25 88 LEU A N 1
ATOM 671 C CA . LEU A 1 88 ? 9.774 4.413 2.046 1.00 87.25 88 LEU A CA 1
ATOM 672 C C . LEU A 1 88 ? 8.894 4.723 0.832 1.00 87.25 88 LEU A C 1
ATOM 674 O O . LEU A 1 88 ? 8.167 3.856 0.351 1.00 87.25 88 LEU A O 1
ATOM 678 N N . ALA A 1 89 ? 9.001 5.938 0.289 1.00 87.19 89 ALA A N 1
ATOM 679 C CA . ALA A 1 89 ? 8.275 6.326 -0.917 1.00 87.19 89 ALA A CA 1
ATOM 680 C C . ALA A 1 89 ? 8.663 5.455 -2.124 1.00 87.19 89 ALA A C 1
ATOM 682 O O . ALA A 1 89 ? 7.808 5.087 -2.931 1.00 87.19 89 ALA A O 1
ATOM 683 N N . TYR A 1 90 ? 9.940 5.078 -2.230 1.00 89.69 90 TYR A N 1
ATOM 684 C CA . TYR A 1 90 ? 10.417 4.152 -3.251 1.00 89.69 90 TYR A CA 1
ATOM 685 C C . TYR A 1 90 ? 9.805 2.756 -3.089 1.00 89.69 90 TYR A C 1
ATOM 687 O O . TYR A 1 90 ? 9.321 2.201 -4.071 1.00 89.69 90 TYR A O 1
ATOM 695 N N . GLN A 1 91 ? 9.767 2.205 -1.872 1.00 85.44 91 GLN A N 1
ATOM 696 C CA . GLN A 1 91 ? 9.142 0.903 -1.604 1.00 85.44 91 GLN A CA 1
ATOM 697 C C . GLN A 1 91 ? 7.645 0.905 -1.942 1.00 85.44 91 GLN A C 1
ATOM 699 O O . GLN A 1 91 ? 7.175 0.005 -2.639 1.00 85.44 91 GLN A O 1
ATOM 704 N N . ALA A 1 92 ? 6.913 1.944 -1.531 1.00 85.00 92 ALA A N 1
ATOM 705 C CA . ALA A 1 92 ? 5.503 2.107 -1.878 1.00 85.00 92 ALA A CA 1
ATOM 706 C C . ALA A 1 92 ? 5.296 2.194 -3.401 1.00 85.00 92 ALA A C 1
ATOM 708 O O . ALA A 1 92 ? 4.428 1.517 -3.949 1.00 85.00 92 ALA A O 1
ATOM 709 N N . ARG A 1 93 ? 6.145 2.951 -4.112 1.00 83.31 93 ARG A N 1
ATOM 710 C CA . ARG A 1 93 ? 6.126 3.021 -5.581 1.00 83.31 93 ARG A CA 1
ATOM 711 C C . ARG A 1 93 ? 6.433 1.674 -6.239 1.00 83.31 93 ARG A C 1
ATOM 713 O O . ARG A 1 93 ? 5.803 1.349 -7.238 1.00 83.31 93 ARG A O 1
ATOM 720 N N . GLN A 1 94 ? 7.391 0.906 -5.724 1.00 82.50 94 GLN A N 1
ATOM 721 C CA . GLN A 1 94 ? 7.732 -0.408 -6.276 1.00 82.50 94 GLN A CA 1
ATOM 722 C C . GLN A 1 94 ? 6.557 -1.384 -6.174 1.00 82.50 94 GLN A C 1
ATOM 724 O O . GLN A 1 94 ? 6.286 -2.094 -7.138 1.00 82.50 94 GLN A O 1
ATOM 729 N N . LEU A 1 95 ? 5.793 -1.359 -5.075 1.00 76.44 95 LEU A N 1
ATOM 730 C CA . LEU A 1 95 ? 4.536 -2.106 -5.018 1.00 76.44 95 LEU A CA 1
ATOM 731 C C . LEU A 1 95 ? 3.573 -1.656 -6.121 1.00 76.44 95 LEU A C 1
ATOM 733 O O . LEU A 1 95 ? 3.009 -2.508 -6.801 1.00 76.44 95 LEU A O 1
ATOM 737 N N . LEU A 1 96 ? 3.358 -0.344 -6.272 1.00 74.88 96 LEU A N 1
ATOM 738 C CA . LEU A 1 96 ? 2.439 0.180 -7.286 1.00 74.88 96 LEU A CA 1
ATOM 739 C C . LEU A 1 96 ? 2.826 -0.308 -8.681 1.00 74.88 96 LEU A C 1
ATOM 741 O O . LEU A 1 96 ? 1.958 -0.716 -9.443 1.00 74.88 96 LEU A O 1
ATOM 745 N N . LEU A 1 97 ? 4.122 -0.308 -8.996 1.00 76.19 97 LEU A N 1
ATOM 746 C CA . LEU A 1 97 ? 4.633 -0.805 -10.270 1.00 76.19 97 LEU A CA 1
ATOM 747 C C . LEU A 1 97 ? 4.377 -2.302 -10.436 1.00 76.19 97 LEU A C 1
ATOM 749 O O . LEU A 1 97 ? 3.798 -2.681 -11.440 1.00 76.19 97 LEU A O 1
ATOM 753 N N . VAL A 1 98 ? 4.690 -3.130 -9.439 1.00 74.81 98 VAL A N 1
ATOM 754 C CA . VAL A 1 98 ? 4.430 -4.581 -9.496 1.00 74.81 98 VAL A CA 1
ATOM 755 C C . VAL A 1 98 ? 2.938 -4.878 -9.680 1.00 74.81 98 VAL A C 1
ATOM 757 O O . VAL A 1 98 ? 2.555 -5.736 -10.470 1.00 74.81 98 VAL A O 1
ATOM 760 N N . VAL A 1 99 ? 2.075 -4.139 -8.983 1.00 70.88 99 VAL A N 1
ATOM 761 C CA . VAL A 1 99 ? 0.619 -4.268 -9.111 1.00 70.88 99 VAL A CA 1
ATOM 762 C C . VAL A 1 99 ? 0.124 -3.835 -10.497 1.00 70.88 99 VAL A C 1
ATOM 764 O O . VAL A 1 99 ? -0.779 -4.471 -11.041 1.00 70.88 99 VAL A O 1
ATOM 767 N N . MET A 1 100 ? 0.694 -2.767 -11.065 1.00 67.50 100 MET A N 1
ATOM 768 C CA . MET A 1 100 ? 0.321 -2.234 -12.381 1.00 67.50 100 MET A CA 1
ATOM 769 C C . MET A 1 100 ? 0.949 -2.993 -13.559 1.00 67.50 100 MET A C 1
ATOM 771 O O . MET A 1 100 ? 0.373 -3.004 -14.638 1.00 67.50 100 MET A O 1
ATOM 775 N N . GLU A 1 101 ? 2.108 -3.624 -13.395 1.00 67.25 101 GLU A N 1
ATOM 776 C CA . GLU A 1 101 ? 2.763 -4.408 -14.453 1.00 67.25 101 GLU A CA 1
ATOM 777 C C . GLU A 1 101 ? 2.000 -5.710 -14.726 1.00 67.25 101 GLU A C 1
ATOM 779 O O . GLU A 1 101 ? 1.805 -6.084 -15.882 1.00 67.25 101 GLU A O 1
ATOM 784 N N . ASP A 1 102 ? 1.462 -6.339 -13.676 1.00 54.66 102 ASP A N 1
ATOM 785 C CA . ASP A 1 102 ? 0.551 -7.486 -13.786 1.00 54.66 102 ASP A CA 1
ATOM 786 C C . ASP A 1 102 ? -0.925 -7.075 -13.957 1.00 54.66 102 ASP A C 1
ATOM 788 O O . ASP A 1 102 ? -1.828 -7.929 -14.041 1.00 54.66 102 ASP A O 1
ATOM 792 N N . ALA A 1 103 ? -1.170 -5.761 -14.040 1.00 52.97 103 ALA A N 1
ATOM 793 C CA . ALA A 1 103 ? -2.419 -5.194 -14.495 1.00 52.97 103 ALA A CA 1
ATOM 794 C C . ALA A 1 103 ? -2.498 -5.183 -16.000 1.00 52.97 103 ALA A C 1
ATOM 796 O O . ALA A 1 103 ? -1.824 -4.376 -16.629 1.00 52.97 103 ALA A O 1
ATOM 797 N N . PRO A 1 104 ? -3.379 -5.992 -16.620 1.00 50.25 104 PRO A N 1
ATOM 798 C CA . PRO A 1 104 ? -3.778 -5.670 -17.968 1.00 50.25 104 PRO A CA 1
ATOM 799 C C . PRO A 1 104 ? -4.437 -4.284 -17.887 1.00 50.25 104 PRO A C 1
ATOM 801 O O . PRO A 1 104 ? -5.543 -4.137 -17.362 1.00 50.25 104 PRO A O 1
ATOM 804 N N . LEU A 1 105 ? -3.700 -3.267 -18.349 1.00 40.09 105 LEU A N 1
ATOM 805 C CA . LEU A 1 105 ? -4.127 -1.885 -18.559 1.00 40.09 105 LEU A CA 1
ATOM 806 C C . LEU A 1 105 ? -5.212 -1.888 -19.639 1.00 40.09 105 LEU A C 1
ATOM 808 O O . LEU A 1 105 ? -4.992 -1.476 -20.774 1.00 40.09 105 LEU A O 1
ATOM 812 N N . TRP A 1 106 ? -6.376 -2.449 -19.333 1.00 44.56 106 TRP A N 1
ATOM 813 C CA . TRP A 1 106 ? -7.514 -2.372 -20.227 1.00 44.56 106 TRP A CA 1
ATOM 814 C C . TRP A 1 106 ? -8.194 -1.038 -19.987 1.00 44.56 106 TRP A C 1
ATOM 816 O O . TRP A 1 106 ? -8.766 -0.784 -18.925 1.00 44.56 106 TRP A O 1
ATOM 826 N N . MET A 1 107 ? -8.071 -0.209 -21.024 1.00 34.97 107 MET A N 1
ATO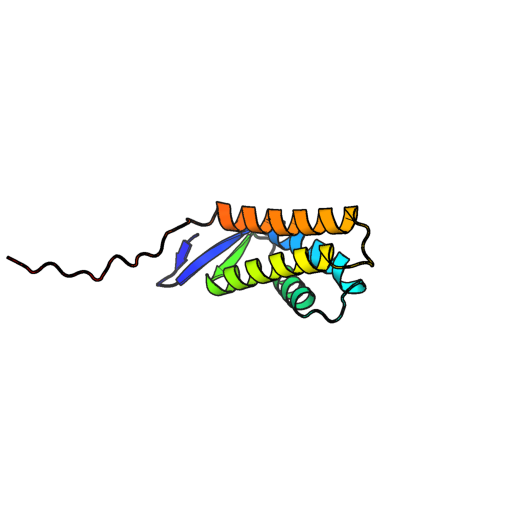M 827 C CA . MET A 1 107 ? -8.989 0.865 -21.377 1.00 34.97 107 MET A CA 1
ATOM 828 C C . MET A 1 107 ? -10.434 0.438 -21.079 1.00 34.97 107 MET A C 1
ATOM 830 O O . MET A 1 107 ? -10.753 -0.743 -21.265 1.00 34.97 107 MET A O 1
ATOM 834 N N . PRO A 1 108 ? -11.306 1.352 -20.619 1.00 38.81 108 PRO A N 1
ATOM 835 C CA . PRO A 1 108 ? -12.715 1.033 -20.450 1.00 38.81 108 PRO A CA 1
ATOM 836 C C . PRO A 1 108 ? -13.236 0.430 -21.752 1.00 38.81 108 PRO A C 1
ATOM 838 O O . PRO A 1 108 ? -13.089 1.015 -22.824 1.00 38.81 108 PRO A O 1
ATOM 841 N N . ALA A 1 109 ? -13.829 -0.756 -21.652 1.00 44.94 109 ALA A N 1
ATOM 842 C CA . ALA A 1 109 ? -14.678 -1.290 -22.700 1.00 44.94 109 ALA A CA 1
ATOM 843 C C . ALA A 1 109 ? -16.019 -0.540 -22.667 1.00 44.94 109 ALA A C 1
ATOM 845 O O . ALA A 1 109 ? -17.066 -1.150 -22.516 1.00 44.94 109 ALA A O 1
ATOM 846 N N . ASP A 1 110 ? -15.972 0.786 -22.787 1.00 48.06 110 ASP A N 1
ATOM 847 C CA . ASP A 1 110 ? -17.122 1.591 -23.180 1.00 48.06 110 ASP A CA 1
ATOM 848 C C . ASP A 1 110 ? -16.992 1.808 -24.690 1.00 48.06 110 ASP A C 1
ATOM 850 O O . ASP A 1 110 ? -16.623 2.875 -25.177 1.00 48.06 110 ASP A O 1
ATOM 854 N N . ALA A 1 111 ? -17.215 0.730 -25.439 1.00 46.12 111 ALA A N 1
ATOM 855 C CA . ALA A 1 111 ? -17.510 0.791 -26.868 1.00 46.12 111 ALA A CA 1
ATOM 856 C C . ALA A 1 111 ? -18.733 -0.067 -27.229 1.00 46.12 111 ALA A C 1
ATOM 858 O O . ALA A 1 111 ? -18.920 -0.390 -28.396 1.00 46.12 111 ALA A O 1
ATOM 859 N N . ASP A 1 112 ? -19.584 -0.378 -26.248 1.00 51.38 112 ASP A N 1
ATOM 860 C CA . ASP A 1 112 ? -20.950 -0.841 -26.486 1.00 51.38 112 ASP A CA 1
ATOM 861 C C . ASP A 1 112 ? -21.924 0.288 -26.112 1.00 51.38 112 ASP A C 1
ATOM 863 O O . ASP A 1 112 ? -22.519 0.261 -25.043 1.00 51.38 112 ASP A O 1
ATOM 867 N N . ASP A 1 113 ? -22.009 1.325 -26.960 1.00 49.81 113 ASP A N 1
ATOM 868 C CA . ASP A 1 113 ? -23.273 2.016 -27.299 1.00 49.81 113 ASP A CA 1
ATOM 869 C C . ASP A 1 113 ? -23.051 3.182 -28.290 1.00 49.81 113 ASP A C 1
ATOM 871 O O . ASP A 1 113 ? -23.067 4.366 -27.956 1.00 49.81 113 ASP A O 1
ATOM 875 N N . ALA A 1 114 ? -22.870 2.848 -29.567 1.00 45.47 114 ALA A N 1
ATOM 876 C CA . ALA A 1 114 ? -23.242 3.734 -30.670 1.00 45.47 114 ALA A CA 1
ATOM 877 C C . ALA A 1 114 ? -23.778 2.871 -31.821 1.00 45.47 114 ALA A C 1
ATOM 879 O O . ALA A 1 114 ? -23.084 2.558 -32.783 1.00 45.47 114 ALA A O 1
ATOM 880 N N . SER A 1 115 ? -25.023 2.430 -31.644 1.00 52.59 115 SER A N 1
ATOM 881 C CA . SER A 1 115 ? -25.983 1.959 -32.650 1.00 52.59 115 SER A CA 1
ATOM 882 C C . SER A 1 115 ? -25.576 2.117 -34.129 1.00 52.59 115 SER A C 1
ATOM 884 O O . SER A 1 115 ? -25.481 3.246 -34.615 1.00 52.59 115 SER A O 1
ATOM 886 N N . LEU A 1 116 ? -25.522 1.014 -34.888 1.00 41.38 116 LEU A N 1
ATOM 887 C CA . LEU A 1 116 ? -25.826 1.045 -36.324 1.00 41.38 116 LEU A CA 1
ATOM 888 C C . LEU A 1 116 ? -26.869 -0.037 -36.673 1.00 41.38 116 LEU A C 1
ATOM 890 O O . LEU A 1 116 ? -26.746 -1.176 -36.223 1.00 41.38 116 LEU A O 1
ATOM 894 N N . PRO A 1 117 ? -27.934 0.333 -37.405 1.00 45.81 117 PRO A N 1
ATOM 895 C CA . PRO A 1 117 ? -29.127 -0.490 -37.589 1.00 45.81 117 PRO A CA 1
ATOM 896 C C . PRO A 1 117 ? -28.886 -1.678 -38.527 1.00 45.81 117 PRO A C 1
ATOM 898 O O . PRO A 1 117 ? -28.105 -1.591 -39.473 1.00 45.81 117 PRO A O 1
ATOM 901 N N . SER A 1 118 ? -29.618 -2.771 -38.296 1.00 38.69 118 SER A N 1
ATOM 902 C CA . SER A 1 118 ? -29.666 -3.922 -39.198 1.00 38.69 118 SER A CA 1
ATOM 903 C C . SER A 1 118 ? -30.311 -3.544 -40.534 1.00 38.69 118 SER A C 1
ATOM 905 O O . SER A 1 118 ? -31.461 -3.094 -40.563 1.00 38.69 118 SER A O 1
ATOM 907 N N . SER A 1 119 ? -29.590 -3.760 -41.632 1.00 42.03 119 SER A N 1
ATOM 908 C CA . SER A 1 119 ? -30.099 -3.823 -43.009 1.00 42.03 119 SER A CA 1
ATOM 909 C C . SER A 1 119 ? -29.351 -4.908 -43.765 1.00 42.03 119 SER A C 1
ATOM 911 O O . SER A 1 119 ? -28.104 -4.916 -43.671 1.00 42.03 119 SER A O 1
#